Protein AF-A0A961W9A3-F1 (afdb_monomer_lite)

Radius of gyration: 26.24 Å; chains: 1; bounding box: 56×27×78 Å

Secondary structure (DSSP, 8-state):
--SHHHHHHHHHHHHHHT------TT---EEEES-EEEETTEEEE--EEEEEEEEEETTEEEEEEEEE--EEEES-HHHHHHHHHHHHHHHHHHHHHHHHHHHHT--SS-PPPS----S-TT--

pLDDT: mean 93.7, std 5.17, range [59.44, 97.69]

Structure (mmCIF, N/CA/C/O backbone):
data_AF-A0A961W9A3-F1
#
_entry.id   AF-A0A961W9A3-F1
#
loop_
_atom_site.group_PDB
_atom_site.id
_atom_site.type_symbol
_atom_site.label_atom_id
_atom_site.label_alt_id
_atom_site.label_comp_id
_atom_site.label_asym_id
_atom_site.label_entity_id
_atom_site.label_seq_id
_atom_site.pdbx_PDB_ins_code
_atom_site.Cartn_x
_atom_site.Cartn_y
_atom_site.Cartn_z
_atom_site.occupancy
_atom_site.B_iso_or_equiv
_atom_site.auth_seq_id
_atom_site.auth_comp_id
_atom_site.auth_asym_id
_atom_site.auth_atom_id
_atom_site.pdbx_PDB_model_num
ATOM 1 N N . ALA A 1 1 ? 3.241 2.992 12.707 1.00 59.44 1 ALA A N 1
ATOM 2 C CA . ALA A 1 1 ? 3.635 3.246 14.104 1.00 59.44 1 ALA A CA 1
ATOM 3 C C . ALA A 1 1 ? 2.462 2.842 14.969 1.00 59.44 1 ALA A C 1
ATOM 5 O O . ALA A 1 1 ? 1.381 3.407 14.811 1.00 59.44 1 ALA A O 1
ATOM 6 N N . LEU A 1 2 ? 2.680 1.839 15.813 1.00 76.88 2 LEU A N 1
ATOM 7 C CA . LEU A 1 2 ? 1.689 1.300 16.736 1.00 76.88 2 LEU A CA 1
ATOM 8 C C . LEU A 1 2 ? 1.269 2.380 17.748 1.00 76.88 2 LEU A C 1
ATOM 10 O O . LEU A 1 2 ? 2.116 2.982 18.405 1.00 76.88 2 LEU A O 1
ATOM 14 N N . GLY A 1 3 ? -0.038 2.633 17.857 1.00 85.94 3 GLY A N 1
ATOM 15 C CA . GLY A 1 3 ? -0.617 3.550 18.846 1.00 85.94 3 GLY A CA 1
ATOM 16 C C . GLY A 1 3 ? -0.588 5.052 18.505 1.00 85.94 3 GLY A C 1
ATOM 17 O O . GLY A 1 3 ? -0.431 5.480 17.359 1.00 85.94 3 GLY A O 1
ATOM 18 N N . GLY A 1 4 ? -0.822 5.877 19.532 1.00 93.62 4 GLY A N 1
ATOM 19 C CA . GLY A 1 4 ? -0.929 7.338 19.432 1.00 93.62 4 GLY A CA 1
ATOM 20 C C . GLY A 1 4 ? -2.261 7.851 18.860 1.00 93.62 4 GLY A C 1
ATOM 21 O O . GLY A 1 4 ? -3.106 7.088 18.390 1.00 93.62 4 GLY A O 1
ATOM 22 N N . LYS A 1 5 ? -2.450 9.183 18.867 1.00 95.81 5 LYS A N 1
ATOM 23 C CA . LYS A 1 5 ? -3.715 9.840 18.463 1.00 95.81 5 LYS A CA 1
ATOM 24 C C . LYS A 1 5 ? -4.164 9.456 17.049 1.00 95.81 5 LYS A C 1
ATOM 26 O O . LYS A 1 5 ? -5.347 9.238 16.818 1.00 95.81 5 LYS A O 1
ATOM 31 N N . ARG A 1 6 ? -3.222 9.352 16.103 1.00 95.19 6 ARG A N 1
ATOM 32 C CA . ARG A 1 6 ? -3.524 8.958 14.717 1.00 95.19 6 ARG A CA 1
ATOM 33 C C . ARG A 1 6 ? -4.071 7.533 14.629 1.00 95.19 6 ARG A C 1
ATOM 35 O O . ARG A 1 6 ? -5.044 7.328 13.911 1.00 95.19 6 ARG A O 1
ATOM 42 N N . MET A 1 7 ? -3.479 6.579 15.351 1.00 96.75 7 MET A N 1
ATOM 43 C CA . MET A 1 7 ? -3.977 5.202 15.365 1.00 96.75 7 MET A CA 1
ATOM 44 C C . MET A 1 7 ? -5.332 5.112 16.065 1.00 96.75 7 MET A C 1
ATOM 46 O O . MET A 1 7 ? -6.238 4.493 15.525 1.00 96.75 7 MET A O 1
ATOM 50 N N . ALA A 1 8 ? -5.504 5.790 17.204 1.00 96.00 8 ALA A N 1
ATOM 51 C CA . ALA A 1 8 ? -6.775 5.806 17.930 1.00 96.00 8 ALA A CA 1
ATOM 52 C C . ALA A 1 8 ? -7.934 6.319 17.056 1.00 96.00 8 ALA A C 1
ATOM 54 O O . ALA A 1 8 ? -8.975 5.672 16.966 1.00 96.00 8 ALA A O 1
ATOM 55 N N . ILE A 1 9 ? -7.724 7.435 16.343 1.00 96.19 9 ILE A N 1
ATOM 56 C CA . ILE A 1 9 ? -8.703 7.955 15.377 1.00 96.19 9 ILE A CA 1
ATOM 57 C C . ILE A 1 9 ? -8.969 6.921 14.282 1.00 96.19 9 ILE A C 1
ATOM 59 O O . ILE A 1 9 ? -10.118 6.657 13.951 1.00 96.19 9 ILE A O 1
ATOM 63 N N . ARG A 1 10 ? -7.920 6.304 13.729 1.00 96.06 10 ARG A N 1
ATOM 64 C CA . ARG A 1 10 ? -8.069 5.330 12.646 1.00 96.06 10 ARG A CA 1
ATOM 65 C C . ARG A 1 10 ? -8.859 4.091 13.067 1.00 96.06 10 ARG A C 1
ATOM 67 O O . ARG A 1 10 ? -9.712 3.655 12.303 1.00 96.06 10 ARG A O 1
ATOM 74 N N . VAL A 1 11 ? -8.598 3.547 14.256 1.00 96.75 11 VAL A N 1
ATOM 75 C CA . VAL A 1 11 ? -9.362 2.424 14.820 1.00 96.75 11 VAL A CA 1
ATOM 76 C C . VAL A 1 11 ? -10.830 2.815 14.982 1.00 96.75 11 VAL A C 1
ATOM 78 O O . VAL A 1 11 ? -11.696 2.095 14.497 1.00 96.75 11 VAL A O 1
ATOM 81 N N . ALA A 1 12 ? -11.109 3.976 15.583 1.00 96.75 12 ALA A N 1
ATOM 82 C CA . ALA A 1 12 ? -12.475 4.439 15.818 1.00 96.75 12 ALA A CA 1
ATOM 83 C C . ALA A 1 12 ? -13.263 4.674 14.516 1.00 96.75 12 ALA A C 1
ATOM 85 O O . ALA A 1 12 ? -14.411 4.246 14.409 1.00 96.75 12 ALA A O 1
ATOM 86 N N . GLU A 1 13 ? -12.657 5.320 13.517 1.00 97.62 13 GLU A N 1
ATOM 87 C CA . GLU A 1 13 ? -13.316 5.599 12.234 1.00 97.62 13 GLU A CA 1
ATOM 88 C C . GLU A 1 13 ? -13.577 4.317 11.432 1.00 97.62 13 GLU A C 1
ATOM 90 O O . GLU A 1 13 ? -14.672 4.132 10.903 1.00 97.62 13 GLU A O 1
ATOM 95 N N . LEU A 1 14 ? -12.608 3.396 11.382 1.00 97.31 14 LEU A N 1
ATOM 96 C CA . LEU A 1 14 ? -12.784 2.112 10.700 1.00 97.31 14 LEU A CA 1
ATOM 97 C C . LEU A 1 14 ? -13.840 1.240 11.386 1.00 97.31 14 LEU A C 1
ATOM 99 O O . LEU A 1 14 ? -14.678 0.659 10.701 1.00 97.31 14 LEU A O 1
ATOM 103 N N . ALA A 1 15 ? -13.861 1.211 12.722 1.00 94.62 15 ALA A N 1
ATOM 104 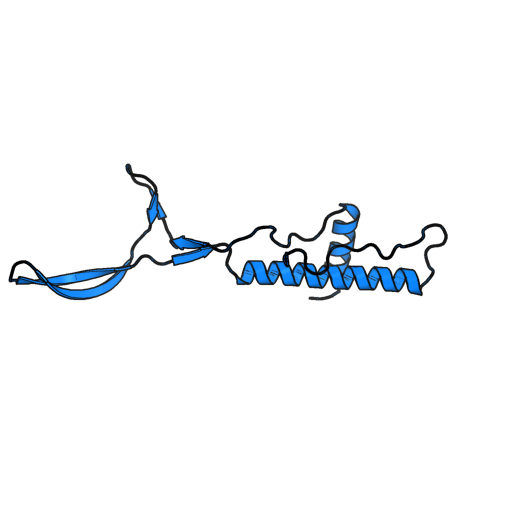C CA . ALA A 1 15 ? -14.888 0.506 13.481 1.00 94.62 15 ALA A CA 1
ATOM 105 C C . ALA A 1 15 ? -16.286 1.095 13.236 1.00 94.62 15 ALA A C 1
ATOM 107 O O . ALA A 1 15 ? -17.222 0.348 12.964 1.00 94.62 15 ALA A O 1
ATOM 108 N N . ARG A 1 16 ? -16.425 2.431 13.249 1.00 96.44 16 ARG A N 1
ATOM 109 C CA . ARG A 1 16 ? -17.697 3.111 12.947 1.00 96.44 16 ARG A CA 1
ATOM 110 C C . ARG A 1 16 ? -18.199 2.788 11.538 1.00 96.44 16 ARG A C 1
ATOM 112 O O . ARG A 1 16 ? -19.402 2.656 11.340 1.00 96.44 16 ARG A O 1
ATOM 119 N N . ALA A 1 17 ? -17.289 2.672 10.575 1.00 97.25 17 ALA A N 1
ATOM 120 C CA . ALA A 1 17 ? -17.621 2.341 9.195 1.00 97.25 17 ALA A CA 1
ATOM 121 C C . ALA A 1 17 ? -17.825 0.833 8.946 1.00 97.25 17 ALA A C 1
ATOM 123 O O . ALA A 1 17 ? -18.276 0.465 7.865 1.00 97.25 17 ALA A O 1
ATOM 124 N N . GLY A 1 18 ? -17.474 -0.042 9.897 1.00 94.75 18 GLY A N 1
ATOM 125 C CA . GLY A 1 18 ? -17.456 -1.492 9.678 1.00 94.75 18 GLY A CA 1
ATOM 126 C C . GLY A 1 18 ? -16.417 -1.929 8.636 1.00 94.75 18 GLY A C 1
ATOM 127 O O . GLY A 1 18 ? -16.636 -2.895 7.910 1.00 94.75 18 GLY A O 1
ATOM 128 N N . LEU A 1 19 ? -15.306 -1.193 8.526 1.00 96.12 19 LEU A N 1
ATOM 129 C CA . LEU A 1 19 ? -14.267 -1.404 7.519 1.00 96.12 19 LEU A CA 1
ATOM 130 C C . LE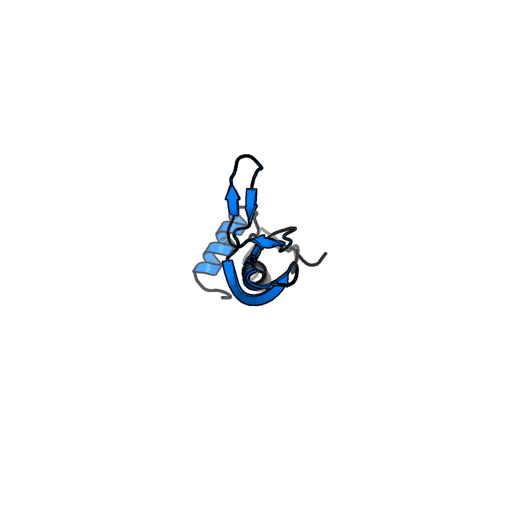U A 1 19 ? -12.939 -1.829 8.149 1.00 96.12 19 LEU A C 1
ATOM 132 O O . LEU A 1 19 ? -12.665 -1.586 9.322 1.00 96.12 19 LEU A O 1
ATOM 136 N N . THR A 1 20 ? -12.069 -2.408 7.327 1.00 96.38 20 THR A N 1
ATOM 137 C CA . THR A 1 20 ? -10.663 -2.662 7.661 1.00 96.38 20 THR A CA 1
ATOM 138 C C . THR A 1 20 ? -9.757 -1.751 6.832 1.00 96.38 20 THR A C 1
ATOM 140 O O . THR A 1 20 ? -10.184 -1.257 5.784 1.00 96.38 20 THR A O 1
ATOM 143 N N . PRO A 1 21 ? -8.493 -1.522 7.234 1.00 96.62 21 PRO A N 1
ATOM 144 C CA . PRO A 1 21 ? -7.534 -0.851 6.369 1.00 96.62 21 PRO A CA 1
ATOM 145 C C . PRO A 1 21 ? -7.429 -1.569 5.021 1.00 96.62 21 PRO A C 1
ATOM 147 O O . PRO A 1 21 ? -7.448 -2.801 4.974 1.00 96.62 21 PRO A O 1
ATOM 150 N N . ASP A 1 22 ? -7.288 -0.801 3.941 1.00 95.50 22 ASP A N 1
ATOM 151 C CA . ASP A 1 22 ? -6.945 -1.359 2.636 1.00 95.50 22 ASP A CA 1
ATOM 152 C C . ASP A 1 22 ? -5.543 -1.978 2.705 1.00 95.50 22 ASP A C 1
ATOM 154 O O . ASP A 1 22 ? -4.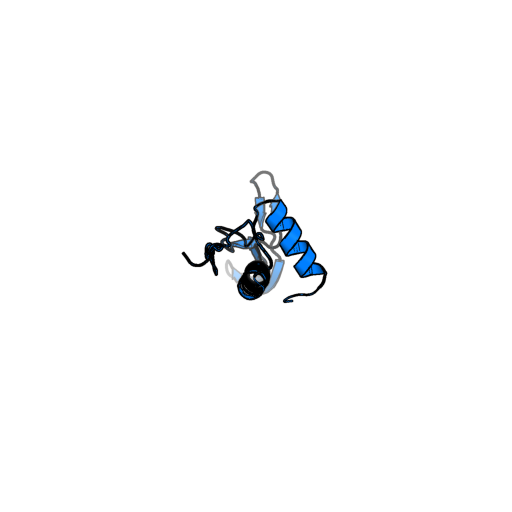535 -1.276 2.820 1.00 95.50 22 ASP A O 1
ATOM 158 N N . TRP A 1 23 ? -5.507 -3.306 2.679 1.00 94.94 23 TRP A N 1
ATOM 159 C CA . TRP A 1 23 ? -4.295 -4.116 2.643 1.00 94.94 23 TRP A CA 1
ATOM 160 C C . TRP A 1 23 ? -3.912 -4.517 1.211 1.00 94.94 23 TRP A C 1
ATOM 162 O O . TRP A 1 23 ? -2.964 -5.272 1.037 1.00 94.94 23 TRP A O 1
ATOM 172 N N . MET A 1 24 ? -4.601 -3.975 0.199 1.00 95.50 24 MET A N 1
ATOM 173 C CA . MET A 1 24 ? -4.416 -4.240 -1.229 1.00 95.50 24 MET A CA 1
ATOM 174 C C . MET A 1 24 ? -4.772 -5.687 -1.630 1.00 95.50 24 MET A C 1
ATOM 176 O O . MET A 1 24 ? -3.892 -6.446 -2.044 1.00 95.50 24 MET A O 1
ATOM 180 N N . PRO A 1 25 ? -6.057 -6.089 -1.539 1.00 93.81 25 PRO A N 1
ATOM 181 C CA . PRO A 1 25 ? -6.494 -7.422 -1.947 1.00 93.81 25 PRO A CA 1
ATOM 182 C C . PRO A 1 25 ? -6.157 -7.728 -3.407 1.00 93.81 25 PRO A C 1
ATOM 184 O O . PRO A 1 25 ? -6.286 -6.871 -4.279 1.00 93.81 25 PRO A O 1
ATOM 187 N N . ASP A 1 26 ? -5.722 -8.968 -3.656 1.00 90.50 26 ASP A N 1
ATOM 188 C CA . ASP A 1 26 ? -5.427 -9.511 -4.993 1.00 90.50 26 ASP A CA 1
ATOM 189 C C . ASP A 1 26 ? -4.385 -8.719 -5.802 1.00 90.50 26 ASP A C 1
ATOM 191 O O .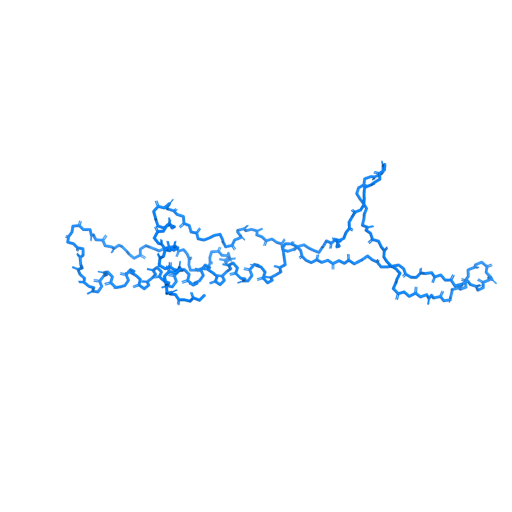 ASP A 1 26 ? -4.276 -8.857 -7.024 1.00 90.50 26 ASP A O 1
ATOM 195 N N . VAL A 1 27 ? -3.582 -7.891 -5.128 1.00 92.69 27 VAL A N 1
ATOM 196 C CA . VAL A 1 27 ? -2.556 -7.094 -5.788 1.00 92.69 27 VAL A CA 1
ATOM 197 C C . VAL A 1 27 ? -1.419 -7.979 -6.298 1.00 92.69 27 VAL A C 1
ATOM 199 O O . VAL A 1 27 ? -0.798 -8.737 -5.557 1.00 92.69 27 VAL A O 1
ATOM 202 N N . VAL A 1 28 ? -1.104 -7.839 -7.585 1.00 91.06 28 VAL A N 1
ATOM 203 C CA . VAL A 1 28 ? 0.042 -8.498 -8.218 1.00 91.06 28 VAL A CA 1
ATOM 204 C C . VAL A 1 28 ? 0.935 -7.419 -8.830 1.00 91.06 28 VAL A C 1
ATOM 206 O O . VAL A 1 28 ? 0.491 -6.741 -9.763 1.00 91.06 28 VAL A O 1
ATOM 209 N N . PRO A 1 29 ? 2.173 -7.227 -8.335 1.00 94.12 29 PRO A N 1
ATOM 210 C CA . PRO A 1 29 ? 3.141 -6.338 -8.967 1.00 94.12 29 PRO A CA 1
ATOM 211 C C . PRO A 1 29 ? 3.384 -6.737 -10.420 1.00 94.12 29 PRO A C 1
ATOM 213 O O . PRO A 1 29 ? 3.612 -7.908 -10.723 1.00 94.12 29 PRO A O 1
ATOM 216 N N . ARG A 1 30 ? 3.379 -5.759 -11.326 1.00 95.12 30 ARG A N 1
ATOM 217 C CA . ARG A 1 30 ? 3.720 -5.968 -12.738 1.00 95.12 30 ARG A CA 1
ATOM 218 C C . ARG A 1 30 ? 4.917 -5.123 -13.130 1.00 95.12 30 ARG A C 1
ATOM 220 O O . ARG A 1 30 ? 4.983 -3.949 -12.771 1.00 95.12 30 ARG A O 1
ATOM 227 N N . CYS A 1 31 ? 5.828 -5.723 -13.887 1.00 95.69 31 CYS A N 1
ATOM 228 C CA . CYS A 1 31 ? 6.904 -5.009 -14.555 1.00 95.69 31 CYS A CA 1
ATOM 229 C C . CYS A 1 31 ? 6.304 -4.283 -15.763 1.00 95.69 31 CYS A C 1
ATOM 231 O O . CYS A 1 31 ? 5.743 -4.916 -16.658 1.00 95.69 31 CYS A O 1
ATOM 233 N N . VAL A 1 32 ? 6.353 -2.956 -15.749 1.00 96.62 32 VAL A N 1
ATOM 234 C CA . VAL A 1 32 ? 5.759 -2.088 -16.768 1.00 96.62 32 VAL A CA 1
ATOM 235 C C . VAL A 1 32 ? 6.780 -1.054 -17.236 1.00 96.62 32 VAL A C 1
ATOM 237 O O . VAL A 1 32 ? 7.673 -0.706 -16.463 1.00 96.62 32 VAL A O 1
ATOM 240 N N . PRO A 1 33 ? 6.667 -0.527 -18.466 1.00 97.44 33 PRO A N 1
ATOM 241 C CA . PRO A 1 33 ? 7.494 0.593 -18.899 1.00 97.44 33 PRO A CA 1
ATOM 242 C C . PRO A 1 33 ? 7.372 1.779 -17.940 1.00 97.44 33 PRO A C 1
ATOM 244 O O . PRO A 1 33 ? 6.284 2.060 -17.429 1.00 97.44 33 PRO A O 1
ATOM 247 N N . VAL A 1 34 ? 8.479 2.485 -17.711 1.00 96.62 34 VAL A N 1
ATOM 248 C CA . VAL A 1 34 ? 8.463 3.739 -16.942 1.00 96.62 34 VAL A CA 1
ATOM 249 C C . VAL A 1 34 ? 7.598 4.776 -17.651 1.00 96.62 34 VAL A C 1
ATOM 251 O O . VAL A 1 34 ? 6.822 5.467 -16.992 1.00 96.62 34 VAL A O 1
ATOM 254 N N . ASP A 1 35 ? 7.704 4.831 -18.979 1.00 96.50 35 ASP A N 1
ATOM 255 C CA . ASP A 1 35 ? 6.955 5.757 -19.812 1.00 96.50 35 ASP A CA 1
ATOM 256 C C . ASP A 1 35 ? 6.453 5.095 -21.104 1.00 96.50 35 ASP A C 1
ATOM 258 O O . ASP A 1 35 ? 7.044 4.146 -21.638 1.00 96.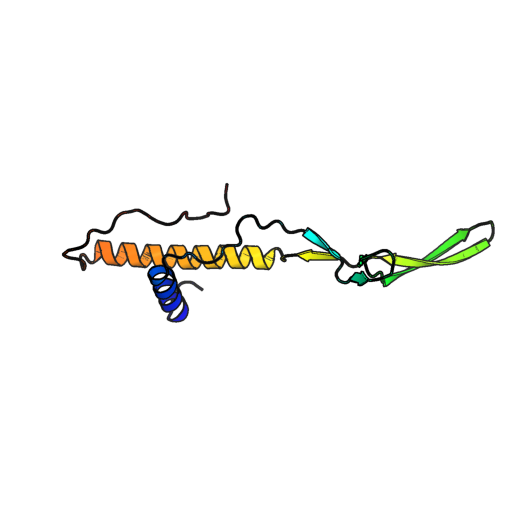50 35 ASP A O 1
ATOM 262 N N . THR A 1 36 ? 5.332 5.604 -21.608 1.00 96.56 36 THR A N 1
ATOM 263 C CA . THR A 1 36 ? 4.675 5.123 -22.820 1.00 96.56 36 THR A CA 1
ATOM 264 C C . THR A 1 36 ? 4.191 6.285 -23.672 1.00 96.56 36 THR A C 1
ATOM 266 O O . THR A 1 36 ? 3.578 7.219 -23.167 1.00 96.56 36 THR A O 1
ATOM 269 N N . ARG A 1 37 ? 4.367 6.177 -24.988 1.00 95.75 37 ARG A N 1
ATOM 270 C CA . ARG A 1 37 ? 3.829 7.116 -25.978 1.00 95.75 37 ARG A CA 1
ATOM 271 C C . ARG A 1 37 ? 2.740 6.458 -26.816 1.00 95.75 37 ARG A C 1
ATOM 273 O O . ARG A 1 37 ? 2.819 5.267 -27.116 1.00 95.75 37 ARG A O 1
ATOM 280 N N . GLN A 1 38 ? 1.756 7.239 -27.243 1.00 97.25 38 GLN A N 1
ATOM 281 C CA . GLN A 1 38 ? 0.687 6.771 -28.122 1.00 97.25 38 GLN A CA 1
ATOM 282 C C . GLN A 1 38 ? 0.932 7.234 -29.560 1.00 97.25 38 GLN A C 1
ATOM 284 O O . GLN A 1 38 ? 1.276 8.389 -29.799 1.00 97.25 38 GLN A O 1
ATOM 289 N N . ASN A 1 39 ? 0.756 6.332 -30.524 1.00 93.44 39 ASN A N 1
ATOM 290 C CA . ASN A 1 39 ? 0.754 6.652 -31.951 1.00 93.44 39 ASN A CA 1
ATOM 291 C C . ASN A 1 39 ? -0.440 5.983 -32.656 1.00 93.44 39 ASN A C 1
ATOM 293 O O . ASN A 1 39 ? -1.258 5.319 -32.020 1.00 93.44 39 ASN A O 1
ATOM 297 N N . GLN A 1 40 ? -0.529 6.130 -33.980 1.00 94.81 40 GLN A N 1
ATOM 298 C CA . GLN A 1 40 ? -1.587 5.523 -34.806 1.00 94.81 40 GLN A CA 1
ATOM 299 C C . GLN A 1 40 ? -1.676 3.983 -34.709 1.00 94.81 40 GLN A C 1
ATOM 301 O O . GLN A 1 40 ? -2.676 3.401 -35.109 1.00 94.81 40 GLN A O 1
ATOM 306 N N . HIS A 1 41 ? -0.645 3.317 -34.176 1.00 92.56 41 HIS A N 1
ATOM 307 C CA . HIS A 1 41 ? -0.583 1.867 -33.966 1.00 92.56 41 HIS A CA 1
ATOM 308 C C . HIS A 1 41 ? -0.750 1.466 -32.487 1.00 92.56 41 HIS A C 1
ATOM 310 O O . HIS A 1 41 ? -0.522 0.306 -32.144 1.00 92.56 41 HIS A O 1
ATOM 316 N N . GLY A 1 42 ? -1.123 2.404 -31.609 1.00 96.19 42 GLY A N 1
ATOM 317 C CA . GLY A 1 42 ? -1.404 2.163 -30.194 1.00 96.19 42 GLY A CA 1
ATOM 318 C C . GLY A 1 42 ? -0.319 2.654 -29.232 1.00 96.19 42 GLY A C 1
ATOM 319 O O . GLY A 1 42 ? 0.508 3.508 -29.559 1.00 96.19 42 GLY A O 1
ATOM 320 N N . ILE A 1 43 ? -0.366 2.131 -28.004 1.00 96.50 43 ILE A N 1
ATOM 321 C CA . ILE A 1 43 ? 0.561 2.486 -26.923 1.00 96.50 43 ILE A CA 1
ATOM 322 C C . ILE A 1 43 ? 1.875 1.722 -27.112 1.00 96.50 43 ILE A C 1
ATOM 324 O O . ILE A 1 43 ? 1.890 0.502 -27.274 1.00 96.50 43 ILE A O 1
ATOM 328 N N . ARG A 1 44 ? 2.995 2.444 -27.084 1.00 94.81 44 ARG A N 1
ATOM 329 C CA . ARG A 1 44 ? 4.355 1.913 -27.221 1.00 94.81 44 ARG A CA 1
ATOM 330 C C . ARG A 1 44 ? 5.208 2.391 -26.056 1.00 94.81 44 ARG A C 1
ATOM 332 O O . ARG A 1 44 ? 5.122 3.550 -25.660 1.00 94.81 44 ARG A O 1
ATOM 339 N N . ALA A 1 45 ? 6.064 1.516 -25.547 1.00 96.56 45 ALA A N 1
ATOM 340 C CA . ALA A 1 45 ? 7.034 1.882 -24.527 1.00 96.56 45 ALA A CA 1
ATOM 341 C C . ALA A 1 45 ? 8.071 2.879 -25.071 1.00 96.56 45 ALA A C 1
ATOM 343 O O . ALA A 1 45 ? 8.463 2.801 -26.241 1.00 96.56 45 ALA A O 1
ATOM 344 N N . VAL A 1 46 ? 8.498 3.816 -24.227 1.00 96.69 46 VAL A N 1
ATOM 345 C CA . VAL A 1 46 ? 9.609 4.726 -24.532 1.00 96.69 46 VAL A CA 1
ATOM 346 C C . VAL A 1 46 ? 10.937 3.979 -24.371 1.00 96.69 46 VAL A C 1
ATOM 348 O O . VAL A 1 46 ? 11.072 3.103 -23.514 1.00 96.69 46 VAL A O 1
ATOM 351 N N . THR A 1 47 ? 11.905 4.303 -25.229 1.00 96.44 47 THR A N 1
ATOM 352 C CA . THR A 1 47 ? 13.252 3.720 -25.233 1.00 96.44 47 THR A CA 1
ATOM 353 C C . THR A 1 47 ? 14.304 4.812 -25.120 1.00 96.44 47 THR A C 1
ATOM 355 O O . THR A 1 47 ? 14.149 5.864 -25.740 1.00 96.44 47 THR A O 1
ATOM 358 N N . GLU A 1 48 ? 15.386 4.533 -24.404 1.00 96.56 48 GLU A N 1
ATOM 359 C CA . GLU A 1 48 ? 16.544 5.414 -24.242 1.00 96.56 48 GLU A CA 1
ATOM 360 C C . GLU A 1 48 ? 17.832 4.732 -24.713 1.00 96.56 48 GLU A C 1
ATOM 362 O O . GLU A 1 48 ? 17.914 3.503 -24.772 1.00 96.56 48 GLU A O 1
ATOM 367 N N . ILE A 1 49 ? 18.835 5.534 -25.063 1.00 97.44 49 ILE A N 1
ATOM 368 C CA . ILE A 1 49 ? 20.148 5.041 -25.480 1.00 97.44 49 ILE A CA 1
ATOM 369 C C . ILE A 1 49 ? 20.951 4.707 -24.223 1.00 97.44 49 ILE A C 1
ATOM 371 O O . ILE A 1 49 ? 21.244 5.592 -23.425 1.00 97.44 49 ILE A O 1
ATOM 375 N N . VAL A 1 50 ? 21.337 3.442 -24.071 1.00 97.00 50 VAL A N 1
ATOM 376 C CA . VAL A 1 50 ? 22.167 2.968 -22.947 1.00 97.00 50 VAL A CA 1
ATOM 377 C C . VAL A 1 50 ? 23.631 2.760 -23.331 1.00 97.00 50 VAL A C 1
ATOM 379 O O . VAL A 1 50 ? 24.471 2.504 -22.474 1.00 97.00 50 VAL A O 1
ATOM 382 N N . GLY A 1 51 ? 23.956 2.875 -24.618 1.00 96.62 51 GLY A N 1
ATOM 383 C CA . GLY A 1 51 ? 25.319 2.745 -25.109 1.00 96.62 51 GLY A CA 1
ATOM 384 C C . GLY A 1 51 ? 25.410 2.862 -26.622 1.00 96.62 51 GLY A C 1
ATOM 385 O O . GLY A 1 51 ? 24.407 3.007 -27.321 1.00 96.62 51 GLY A O 1
ATOM 386 N N . THR A 1 52 ? 26.633 2.773 -27.132 1.00 96.94 52 THR A N 1
ATOM 387 C CA . THR A 1 52 ? 26.893 2.674 -28.570 1.00 96.94 52 THR A CA 1
ATOM 388 C C . THR A 1 52 ? 27.815 1.497 -28.826 1.00 96.94 52 THR A C 1
ATOM 390 O O . THR A 1 52 ? 28.773 1.286 -28.089 1.00 96.94 52 THR A O 1
ATOM 393 N N . GLU A 1 53 ? 27.506 0.722 -29.856 1.00 95.81 53 GLU A N 1
ATOM 394 C CA . GLU A 1 53 ? 28.222 -0.500 -30.210 1.00 95.81 53 GLU A CA 1
ATOM 395 C C . GLU A 1 53 ? 28.691 -0.430 -31.658 1.00 95.81 53 GLU A C 1
ATOM 397 O O . GLU A 1 53 ? 28.023 0.148 -32.524 1.00 95.81 53 GLU A O 1
ATOM 402 N N . ARG A 1 54 ? 29.850 -1.029 -31.941 1.00 96.44 54 ARG A N 1
ATOM 403 C CA . ARG A 1 54 ? 30.377 -1.096 -33.305 1.00 96.44 54 ARG A CA 1
ATOM 404 C C . ARG A 1 54 ? 30.046 -2.461 -33.888 1.00 96.44 54 ARG A C 1
ATOM 406 O O . ARG A 1 54 ? 30.636 -3.466 -33.515 1.00 96.44 54 ARG A O 1
ATOM 413 N N . VAL A 1 55 ? 29.128 -2.490 -34.847 1.00 94.88 55 VAL A N 1
ATOM 414 C CA . VAL A 1 55 ? 28.657 -3.725 -35.482 1.00 94.88 55 VAL A CA 1
ATOM 415 C C . VAL A 1 55 ? 29.089 -3.782 -36.943 1.00 94.88 55 VAL A C 1
ATOM 417 O O . VAL A 1 55 ? 29.049 -2.784 -37.671 1.00 94.88 55 VAL A O 1
ATOM 420 N N . LEU A 1 56 ? 29.511 -4.961 -37.398 1.00 95.12 56 LEU A N 1
ATOM 421 C CA . LEU A 1 56 ? 29.767 -5.209 -38.812 1.00 95.12 56 LEU A CA 1
ATOM 422 C C . LEU A 1 56 ? 28.432 -5.520 -39.495 1.00 95.12 56 LEU A C 1
ATOM 424 O O . LEU A 1 56 ? 27.816 -6.549 -39.234 1.00 95.12 56 LEU A O 1
ATOM 428 N N . SER A 1 57 ? 27.974 -4.639 -40.383 1.00 91.62 57 SER A N 1
ATOM 429 C CA . SER A 1 57 ? 26.722 -4.829 -41.119 1.00 91.62 57 SER A CA 1
ATOM 430 C C . SER A 1 57 ? 26.951 -4.612 -42.607 1.00 91.62 57 SER A C 1
ATOM 432 O O . SER A 1 57 ? 27.467 -3.573 -43.026 1.00 91.62 57 SER A O 1
ATOM 434 N N . ARG A 1 58 ? 26.580 -5.610 -43.421 1.00 91.06 58 ARG A N 1
ATOM 435 C CA . ARG A 1 58 ? 26.775 -5.606 -44.885 1.00 91.06 58 ARG A CA 1
ATOM 436 C C . ARG A 1 58 ? 28.221 -5.256 -45.292 1.00 91.06 58 ARG A C 1
ATOM 438 O O . ARG A 1 58 ? 28.440 -4.411 -46.156 1.00 91.06 58 ARG A O 1
ATOM 445 N N . GLY A 1 59 ? 29.205 -5.858 -44.617 1.00 94.06 59 GLY A N 1
ATOM 446 C CA . GLY A 1 59 ? 30.637 -5.685 -44.906 1.00 94.06 59 GLY A CA 1
ATOM 447 C C . GLY A 1 59 ? 31.243 -4.340 -44.487 1.00 94.06 59 GLY A C 1
ATOM 448 O O . GLY A 1 59 ? 32.414 -4.096 -44.762 1.00 94.06 59 GLY A O 1
ATOM 449 N N . LYS A 1 60 ? 30.482 -3.461 -43.820 1.00 95.62 60 LYS A N 1
ATOM 450 C CA . LYS A 1 60 ? 30.970 -2.169 -43.317 1.00 95.62 60 LYS A CA 1
ATOM 451 C C . LYS A 1 60 ? 30.759 -2.065 -41.813 1.00 95.62 60 LYS A C 1
ATOM 453 O O . LYS A 1 60 ? 29.698 -2.418 -41.301 1.00 95.62 60 LYS A O 1
ATOM 458 N N . TRP A 1 61 ? 31.761 -1.546 -41.114 1.00 96.31 61 TRP A N 1
ATOM 459 C CA . TRP A 1 61 ? 31.638 -1.227 -39.697 1.00 96.31 61 TRP A CA 1
ATOM 460 C C . TRP A 1 61 ? 30.746 -0.005 -39.508 1.00 96.31 61 TRP A C 1
ATOM 462 O O . TRP A 1 61 ? 30.969 1.027 -40.142 1.00 96.31 61 TRP A O 1
ATOM 472 N N . ARG A 1 62 ? 29.751 -0.121 -38.631 1.00 96.06 62 ARG A N 1
ATOM 473 C CA . ARG A 1 62 ? 28.840 0.965 -38.267 1.00 96.06 62 ARG A CA 1
ATOM 474 C C . ARG A 1 62 ? 28.763 1.080 -36.755 1.00 96.06 62 ARG A C 1
ATOM 476 O O . ARG A 1 62 ? 28.735 0.063 -36.069 1.00 96.06 62 ARG A O 1
ATOM 483 N N . THR A 1 63 ? 28.706 2.309 -36.265 1.00 95.88 63 THR A N 1
ATOM 484 C CA . THR A 1 63 ? 28.345 2.588 -34.875 1.00 95.88 63 THR A CA 1
ATOM 485 C C . THR A 1 63 ? 26.827 2.668 -34.793 1.00 95.88 63 THR A C 1
ATOM 487 O O . THR A 1 63 ? 26.212 3.376 -35.591 1.00 95.88 63 THR A O 1
ATOM 490 N N . VAL A 1 64 ? 26.229 1.913 -33.879 1.00 95.69 64 VAL A N 1
ATOM 491 C CA . VAL A 1 64 ? 24.783 1.890 -33.638 1.00 95.69 64 VAL A CA 1
ATOM 492 C C . VAL A 1 64 ? 24.493 2.199 -32.179 1.00 95.69 64 VAL A C 1
ATOM 494 O O . VAL A 1 64 ? 25.255 1.818 -31.293 1.00 95.69 64 VAL A O 1
ATOM 497 N N . GLU A 1 65 ? 23.387 2.889 -31.935 1.00 97.69 65 GLU A N 1
ATOM 498 C CA . GLU A 1 65 ? 22.871 3.119 -30.589 1.00 97.69 65 GLU A CA 1
ATOM 499 C C . GLU A 1 65 ? 22.212 1.844 -30.060 1.00 97.69 65 GLU A C 1
ATOM 501 O O . GLU A 1 65 ? 21.392 1.218 -30.739 1.00 97.69 65 GLU A O 1
ATOM 506 N N . VAL A 1 66 ? 22.566 1.462 -28.837 1.00 96.56 66 VAL A N 1
ATOM 507 C CA . VAL A 1 66 ? 21.909 0.382 -28.104 1.00 96.56 66 VAL A CA 1
ATOM 508 C C . VAL A 1 66 ? 20.766 0.999 -27.315 1.00 96.56 66 VAL A C 1
ATOM 510 O O . VAL A 1 66 ? 20.989 1.825 -26.430 1.00 96.56 66 VAL A O 1
ATOM 513 N N . LEU A 1 67 ? 19.541 0.603 -27.651 1.00 96.69 67 LEU A N 1
ATOM 514 C CA . LEU A 1 67 ? 18.328 1.111 -27.023 1.00 96.69 67 LEU A CA 1
ATOM 515 C C . LEU A 1 67 ? 17.832 0.142 -25.948 1.00 96.69 67 LEU A C 1
ATOM 517 O O . LEU A 1 67 ? 17.736 -1.061 -26.196 1.00 96.69 67 LEU A O 1
ATOM 521 N N . ALA A 1 68 ? 17.446 0.670 -24.790 1.00 96.69 68 ALA A N 1
ATOM 522 C CA . ALA A 1 68 ? 16.741 -0.072 -23.751 1.00 96.69 68 ALA A CA 1
ATOM 523 C C . ALA A 1 68 ? 15.408 0.599 -23.417 1.00 96.69 68 ALA A C 1
ATOM 525 O O . ALA A 1 68 ? 15.235 1.802 -23.599 1.00 96.69 68 ALA A O 1
ATOM 526 N N . CYS A 1 69 ? 14.453 -0.188 -22.925 1.00 97.31 69 CYS A N 1
ATOM 527 C CA . CYS A 1 69 ? 13.224 0.334 -22.344 1.00 97.31 69 CYS A CA 1
ATOM 528 C C . CYS A 1 69 ? 13.364 0.337 -20.817 1.00 97.31 69 CYS A C 1
ATOM 530 O O . CYS A 1 69 ? 13.442 -0.747 -20.230 1.00 97.31 69 CYS A O 1
ATOM 532 N N . PRO A 1 70 ? 13.379 1.510 -20.163 1.00 97.56 70 PRO A N 1
ATOM 533 C CA . PRO A 1 70 ? 13.329 1.574 -18.711 1.00 97.56 70 PRO A CA 1
ATOM 534 C C . PRO A 1 70 ? 12.012 0.988 -18.206 1.00 97.56 70 PRO A C 1
ATOM 536 O O . PRO A 1 70 ? 10.930 1.347 -18.682 1.00 97.56 70 PRO A O 1
ATOM 539 N N . VAL A 1 71 ? 12.093 0.105 -17.213 1.00 96.94 71 VAL A N 1
ATOM 540 C CA . VAL A 1 71 ? 10.931 -0.550 -16.604 1.00 96.94 71 VAL A CA 1
ATOM 541 C C . VAL A 1 71 ? 10.875 -0.308 -15.100 1.00 96.94 71 VAL A C 1
ATOM 543 O O . VAL A 1 71 ? 11.881 -0.032 -14.451 1.00 96.94 71 VAL A O 1
ATOM 546 N N . THR A 1 72 ? 9.677 -0.411 -14.535 1.00 96.56 72 THR A N 1
ATOM 547 C CA . THR A 1 72 ? 9.411 -0.276 -13.103 1.00 96.56 72 THR A CA 1
ATOM 548 C C . THR A 1 72 ? 8.314 -1.244 -12.660 1.00 96.56 72 THR A C 1
ATOM 550 O O . THR A 1 72 ? 7.515 -1.710 -13.472 1.00 96.56 72 THR A O 1
ATOM 553 N N . TRP A 1 73 ? 8.249 -1.546 -11.363 1.00 96.25 73 TRP A N 1
ATOM 554 C CA . TRP A 1 73 ? 7.195 -2.377 -10.784 1.00 96.25 73 TRP A CA 1
ATOM 555 C C . TRP A 1 73 ? 6.009 -1.528 -10.332 1.00 96.25 73 TRP A C 1
ATOM 557 O O . TRP A 1 73 ? 6.175 -0.580 -9.560 1.00 96.25 73 TRP A O 1
ATOM 567 N N . ARG A 1 74 ? 4.794 -1.882 -10.767 1.00 93.44 74 ARG A N 1
ATOM 568 C CA . ARG A 1 74 ? 3.555 -1.222 -10.327 1.00 93.44 74 ARG A CA 1
ATOM 569 C C . ARG A 1 74 ? 2.489 -2.219 -9.833 1.00 93.44 74 ARG A C 1
ATOM 571 O O . ARG A 1 74 ? 2.212 -3.181 -10.548 1.00 93.44 74 ARG A O 1
ATOM 578 N N . PRO A 1 75 ? 1.851 -1.961 -8.669 1.00 93.25 75 PRO A N 1
ATOM 579 C CA . PRO A 1 75 ? 2.333 -1.043 -7.632 1.00 93.25 75 PRO A CA 1
ATOM 580 C C . PRO A 1 75 ? 3.691 -1.517 -7.092 1.00 93.25 75 PRO A C 1
ATOM 582 O O . PRO A 1 75 ? 3.992 -2.709 -7.122 1.00 93.25 75 PRO A O 1
ATOM 585 N N . HIS A 1 76 ? 4.521 -0.577 -6.634 1.00 93.44 76 HIS A N 1
ATOM 586 C CA . HIS A 1 76 ? 5.850 -0.914 -6.126 1.00 93.44 76 HIS A CA 1
ATOM 587 C C . HIS A 1 76 ? 5.728 -1.868 -4.921 1.00 93.44 76 HIS A C 1
ATOM 589 O O . HIS A 1 76 ? 4.872 -1.613 -4.064 1.00 93.44 76 HIS A O 1
ATOM 595 N N . PRO A 1 77 ? 6.564 -2.919 -4.809 1.00 92.88 77 PRO A N 1
ATOM 596 C CA . PRO A 1 77 ? 6.514 -3.870 -3.695 1.00 92.88 77 PRO A CA 1
ATOM 597 C C . PRO A 1 77 ? 6.514 -3.206 -2.312 1.00 92.88 77 PRO A C 1
ATOM 599 O O . PRO A 1 77 ? 5.761 -3.610 -1.429 1.00 92.88 77 PRO A O 1
ATOM 602 N N . ASP A 1 78 ? 7.259 -2.112 -2.147 1.00 94.62 78 ASP A N 1
ATOM 603 C CA . ASP A 1 78 ? 7.296 -1.361 -0.885 1.00 94.62 78 ASP A CA 1
ATOM 604 C C . ASP A 1 78 ? 5.942 -0.767 -0.489 1.00 94.62 78 ASP A C 1
ATOM 606 O O . ASP A 1 78 ? 5.636 -0.659 0.700 1.00 94.62 78 ASP A O 1
ATOM 610 N N . ARG A 1 79 ? 5.107 -0.397 -1.470 1.00 94.62 79 ARG A N 1
ATOM 611 C CA . ARG A 1 79 ? 3.752 0.102 -1.211 1.00 94.62 79 ARG A CA 1
ATOM 612 C C . ARG A 1 79 ? 2.869 -1.008 -0.647 1.00 94.62 79 ARG A C 1
ATOM 614 O O . ARG A 1 79 ? 2.149 -0.756 0.313 1.00 94.62 79 ARG A O 1
ATOM 621 N N . ILE A 1 80 ? 2.970 -2.217 -1.199 1.00 95.38 80 ILE A N 1
ATOM 622 C CA . ILE A 1 80 ? 2.243 -3.401 -0.718 1.00 95.38 80 ILE A CA 1
ATOM 623 C C . ILE A 1 80 ? 2.712 -3.751 0.695 1.00 95.38 80 ILE A C 1
ATOM 625 O O . ILE A 1 80 ? 1.905 -3.855 1.613 1.00 95.38 80 ILE A O 1
ATOM 629 N N . ALA A 1 81 ? 4.029 -3.822 0.904 1.00 95.31 81 ALA A N 1
ATOM 630 C CA . ALA A 1 81 ? 4.605 -4.085 2.219 1.00 95.31 81 ALA A CA 1
ATOM 631 C C . ALA A 1 81 ? 4.184 -3.034 3.261 1.00 95.31 81 ALA A C 1
ATOM 633 O O . ALA A 1 81 ? 3.923 -3.365 4.416 1.00 95.31 81 ALA A O 1
ATOM 634 N N . SER A 1 82 ? 4.086 -1.763 2.863 1.00 95.62 82 SER A N 1
ATOM 635 C CA . SER A 1 82 ? 3.581 -0.691 3.725 1.00 95.62 82 SER A CA 1
ATOM 636 C C . SER A 1 82 ? 2.101 -0.873 4.076 1.00 95.62 82 SER A C 1
ATOM 638 O O . SER A 1 82 ? 1.734 -0.696 5.236 1.00 95.62 82 SER A O 1
ATOM 640 N N . ALA A 1 83 ? 1.263 -1.271 3.113 1.00 96.38 83 ALA A N 1
ATOM 641 C CA . ALA A 1 83 ? -0.152 -1.559 3.348 1.00 96.38 83 ALA A CA 1
ATOM 642 C C . ALA A 1 83 ? -0.339 -2.737 4.318 1.00 96.38 83 ALA A C 1
ATOM 644 O O . ALA A 1 83 ? -1.118 -2.633 5.264 1.00 96.38 83 ALA A O 1
ATOM 645 N N . HIS A 1 84 ? 0.444 -3.807 4.150 1.00 96.06 84 HIS A N 1
ATOM 646 C CA . HIS A 1 84 ? 0.439 -4.953 5.061 1.00 96.06 84 HIS A CA 1
ATOM 647 C C . HIS A 1 84 ? 0.836 -4.541 6.483 1.00 96.06 84 HIS A C 1
ATOM 649 O O . HIS A 1 84 ? 0.094 -4.808 7.423 1.00 96.06 84 HIS A O 1
ATOM 655 N N . ARG A 1 85 ? 1.942 -3.799 6.651 1.00 96.12 85 ARG A N 1
ATOM 656 C CA . ARG A 1 85 ? 2.352 -3.284 7.971 1.00 96.12 85 ARG A CA 1
ATOM 657 C C . ARG A 1 85 ? 1.300 -2.373 8.595 1.00 96.12 85 ARG A C 1
ATOM 659 O O . ARG A 1 85 ? 1.056 -2.449 9.790 1.00 96.12 85 ARG A O 1
ATOM 666 N N . ALA A 1 86 ? 0.663 -1.511 7.804 1.00 95.50 86 ALA A N 1
ATOM 667 C CA . ALA A 1 86 ? -0.393 -0.634 8.303 1.00 95.50 86 ALA A CA 1
ATOM 668 C C . ALA A 1 86 ? -1.621 -1.424 8.787 1.00 95.50 86 ALA A C 1
ATOM 670 O O . ALA A 1 86 ? -2.257 -1.023 9.763 1.00 95.50 86 ALA A O 1
ATOM 671 N N . TYR A 1 87 ? -1.944 -2.535 8.122 1.00 97.12 87 TYR A N 1
ATOM 672 C CA . TYR A 1 87 ? -2.979 -3.459 8.569 1.00 97.12 87 TYR A CA 1
ATOM 673 C C . TYR A 1 87 ? -2.572 -4.180 9.860 1.00 97.12 87 TYR A C 1
ATOM 675 O O . TYR A 1 87 ? -3.364 -4.197 10.795 1.00 97.12 87 TYR A O 1
ATOM 683 N N . GLU A 1 88 ? -1.349 -4.714 9.953 1.00 96.75 88 GLU A N 1
ATOM 684 C CA . GLU A 1 88 ? -0.842 -5.372 11.173 1.00 96.75 88 GLU A CA 1
ATOM 685 C C . GLU A 1 88 ? -0.813 -4.410 12.372 1.00 96.75 88 GLU A C 1
ATOM 687 O O . GLU A 1 88 ? -1.235 -4.775 13.473 1.00 96.75 88 GLU A O 1
ATOM 692 N N . ASP A 1 89 ? -0.388 -3.161 12.150 1.00 96.75 89 ASP A N 1
ATOM 693 C CA . ASP A 1 89 ? -0.375 -2.113 13.172 1.00 96.75 89 ASP A CA 1
ATOM 694 C C . ASP A 1 89 ? -1.793 -1.822 13.693 1.00 96.75 89 ASP A C 1
ATOM 696 O O . ASP A 1 89 ? -2.012 -1.671 14.896 1.00 96.75 89 ASP A O 1
ATOM 700 N N . TRP A 1 90 ? -2.767 -1.730 12.783 1.00 96.94 90 TRP A N 1
ATOM 701 C CA . TRP A 1 90 ? -4.171 -1.525 13.133 1.00 96.94 90 TRP A CA 1
ATOM 702 C C . TRP A 1 90 ? -4.774 -2.743 13.836 1.00 96.94 90 TRP A C 1
ATOM 704 O O . TRP A 1 90 ? -5.482 -2.572 14.826 1.00 96.94 90 TRP A O 1
ATOM 714 N N . TRP A 1 91 ? -4.477 -3.954 13.361 1.00 96.94 91 TRP A N 1
ATOM 715 C CA . TRP A 1 91 ? -4.975 -5.198 13.945 1.00 96.94 91 TRP A CA 1
ATOM 716 C C . TRP A 1 91 ? -4.497 -5.336 15.390 1.00 96.94 91 TRP A C 1
ATOM 718 O O . TRP A 1 91 ? -5.312 -5.527 16.285 1.00 96.94 91 TRP A O 1
ATOM 728 N N . THR A 1 92 ? -3.200 -5.115 15.632 1.00 96.56 92 THR A N 1
ATOM 729 C CA . THR A 1 92 ? -2.606 -5.130 16.980 1.00 96.56 92 THR A CA 1
ATOM 730 C C . THR A 1 92 ? -3.231 -4.069 17.886 1.00 96.56 92 THR A C 1
ATOM 732 O O . THR A 1 92 ? -3.500 -4.319 19.057 1.00 96.56 92 THR A O 1
ATOM 735 N N . ALA A 1 93 ? -3.491 -2.869 17.357 1.00 96.50 93 ALA A N 1
ATOM 736 C CA . ALA A 1 93 ? -4.140 -1.814 18.131 1.00 96.50 93 ALA A CA 1
ATOM 737 C C . ALA A 1 93 ? -5.593 -2.164 18.493 1.00 96.50 93 ALA A C 1
ATOM 739 O O . ALA A 1 93 ? -6.033 -1.863 19.600 1.00 96.50 93 ALA A O 1
ATOM 740 N N . LEU A 1 94 ? -6.334 -2.793 17.578 1.00 95.12 94 LEU A N 1
ATOM 741 C CA . LEU A 1 94 ? -7.704 -3.246 17.818 1.00 95.12 94 LEU A CA 1
ATOM 742 C C . LEU A 1 94 ? -7.748 -4.387 18.845 1.00 95.12 94 LEU A C 1
ATOM 744 O O . LEU A 1 94 ? -8.579 -4.359 19.748 1.00 95.12 94 LEU A O 1
ATOM 748 N N . ASP A 1 95 ? -6.833 -5.346 18.720 1.00 95.06 95 ASP A N 1
ATOM 749 C CA . ASP A 1 95 ? -6.637 -6.465 19.645 1.00 95.06 95 ASP A CA 1
ATOM 750 C C . ASP A 1 95 ? -6.371 -5.965 21.073 1.00 95.06 95 ASP A C 1
ATOM 752 O O . ASP A 1 95 ? -7.068 -6.344 22.011 1.00 95.06 95 ASP A O 1
ATOM 756 N N . TRP A 1 96 ? -5.472 -4.987 21.212 1.00 94.19 96 TRP A N 1
ATOM 757 C CA . TRP A 1 96 ? -5.183 -4.344 22.493 1.00 94.19 96 TRP A CA 1
ATOM 758 C C . TRP A 1 96 ? -6.408 -3.650 23.110 1.00 94.19 96 TRP A C 1
ATOM 760 O O . TRP A 1 96 ? -6.634 -3.740 24.317 1.00 94.19 96 TRP A O 1
ATOM 770 N N . VAL A 1 97 ? -7.226 -2.968 22.296 1.00 92.69 97 VAL A N 1
ATOM 771 C CA . VAL A 1 97 ? -8.474 -2.347 22.773 1.00 92.69 97 VAL A CA 1
ATOM 772 C C . VAL A 1 97 ? -9.464 -3.412 23.243 1.00 92.69 97 VAL A C 1
ATOM 774 O O . VAL A 1 97 ? -10.068 -3.237 24.301 1.00 92.69 97 VAL A O 1
ATOM 777 N N . ARG A 1 98 ? -9.620 -4.515 22.498 1.00 92.12 98 ARG A N 1
ATOM 778 C CA . ARG A 1 98 ? -10.482 -5.635 22.901 1.00 92.12 98 ARG A CA 1
ATOM 779 C C . ARG A 1 98 ? -10.040 -6.192 24.251 1.00 92.12 98 ARG A C 1
ATOM 781 O O . ARG A 1 98 ? -10.861 -6.271 25.161 1.00 92.12 98 ARG A O 1
ATOM 788 N N . ASP A 1 99 ? -8.760 -6.521 24.398 1.00 91.94 99 ASP A N 1
ATOM 789 C CA . ASP A 1 99 ? -8.222 -7.097 25.632 1.00 91.94 99 ASP A CA 1
ATOM 790 C C . ASP A 1 99 ? -8.409 -6.158 26.826 1.00 91.94 99 ASP A C 1
ATOM 792 O O . ASP A 1 99 ? -8.841 -6.593 27.893 1.00 91.94 99 ASP A O 1
ATOM 796 N N . GLY A 1 100 ? -8.171 -4.857 26.639 1.00 91.44 100 GLY A N 1
ATOM 797 C CA . GLY A 1 100 ? -8.403 -3.854 27.677 1.00 91.44 100 GLY A CA 1
ATOM 798 C C . GLY A 1 100 ? -9.871 -3.752 28.105 1.00 91.44 100 GLY A C 1
ATOM 799 O O . GLY A 1 100 ? -10.157 -3.591 29.293 1.00 91.44 100 GLY A O 1
ATOM 800 N N . LEU A 1 101 ? -10.813 -3.883 27.166 1.00 90.31 101 LEU A N 1
ATOM 801 C CA . LEU A 1 101 ? -12.245 -3.879 27.478 1.00 90.31 101 LEU A CA 1
ATOM 802 C C . LEU A 1 101 ? -12.684 -5.157 28.205 1.00 90.31 101 LEU A C 1
ATOM 804 O O . LEU A 1 101 ? -13.467 -5.068 29.152 1.00 90.31 101 LEU A O 1
ATOM 808 N N . VAL A 1 102 ? -12.163 -6.320 27.797 1.00 88.56 102 VAL A N 1
ATOM 809 C CA . VAL A 1 102 ? -12.444 -7.617 28.434 1.00 88.56 102 VAL A CA 1
ATOM 810 C C . VAL A 1 102 ? -11.888 -7.650 29.856 1.00 88.56 102 VAL A C 1
ATOM 812 O O . VAL A 1 102 ? -12.631 -7.901 30.802 1.00 88.56 102 VAL A O 1
ATOM 815 N N . GLN A 1 103 ? -10.601 -7.337 30.033 1.00 88.44 103 GLN A N 1
ATOM 816 C CA . GLN A 1 103 ? -9.954 -7.333 31.350 1.00 88.44 103 GLN A CA 1
ATOM 817 C C . GLN A 1 103 ? -10.540 -6.269 32.280 1.00 88.44 103 GLN A C 1
ATOM 819 O O . GLN A 1 103 ? -10.626 -6.477 33.488 1.00 88.44 103 GLN A O 1
ATOM 824 N N . GLY A 1 104 ? -10.947 -5.124 31.726 1.00 87.06 104 GLY A N 1
ATOM 825 C CA . GLY A 1 104 ? -11.500 -4.023 32.502 1.00 87.06 104 GLY A CA 1
ATOM 826 C C . GLY A 1 104 ? -12.923 -4.256 33.010 1.00 87.06 104 GLY A C 1
ATOM 827 O O . GLY A 1 104 ? -13.357 -3.515 33.890 1.00 87.06 104 GLY A O 1
ATOM 828 N N . GLY A 1 105 ? -13.671 -5.221 32.457 1.00 84.06 105 GLY A N 1
ATOM 829 C CA . GLY A 1 105 ? -15.068 -5.475 32.840 1.00 84.06 105 GLY A CA 1
ATOM 830 C C . GLY A 1 105 ? -15.970 -4.237 32.723 1.00 84.06 105 GLY A C 1
ATOM 831 O O . GLY A 1 105 ? -16.932 -4.087 33.475 1.00 84.06 105 GLY A O 1
ATOM 832 N N . MET A 1 106 ? -15.625 -3.300 31.830 1.00 82.12 106 MET A N 1
ATOM 833 C CA . MET A 1 106 ? -16.261 -1.975 31.766 1.00 82.12 106 MET A CA 1
ATOM 834 C C . MET A 1 106 ? -17.647 -2.018 31.112 1.00 82.12 106 MET A C 1
ATOM 836 O O . MET A 1 106 ? -18.461 -1.117 31.315 1.00 82.12 106 MET A O 1
ATOM 840 N N . LEU A 1 107 ? -17.912 -3.054 30.314 1.00 87.00 107 LEU A N 1
ATOM 841 C CA . LEU A 1 107 ? -19.173 -3.252 29.614 1.00 87.00 107 LEU A CA 1
ATOM 842 C C . LEU A 1 107 ? -20.095 -4.117 30.477 1.00 87.00 107 LEU A C 1
ATOM 844 O O . LEU A 1 107 ? -19.756 -5.244 30.817 1.00 87.00 107 LEU A O 1
ATOM 848 N N . ARG A 1 108 ? -21.255 -3.567 30.857 1.00 86.12 108 ARG A N 1
ATOM 849 C CA . ARG A 1 108 ? -22.240 -4.255 31.716 1.00 86.12 108 ARG A CA 1
ATOM 850 C C . ARG A 1 108 ? -23.320 -4.989 30.929 1.00 86.12 108 ARG A C 1
ATOM 852 O O . ARG A 1 108 ? -23.787 -6.032 31.360 1.00 86.12 108 ARG A O 1
ATOM 859 N N . GLU A 1 109 ? -23.731 -4.411 29.806 1.00 91.25 109 GLU A N 1
ATOM 860 C CA . GLU A 1 109 ? -24.859 -4.890 28.992 1.00 91.25 109 GLU A CA 1
ATOM 861 C C . GLU A 1 109 ? -24.405 -5.580 27.700 1.00 91.25 109 GLU A C 1
ATOM 863 O O . GLU A 1 109 ? -25.209 -6.205 27.016 1.00 91.25 109 GLU A O 1
ATOM 868 N N . VAL A 1 110 ? -23.122 -5.451 27.350 1.00 88.62 110 VAL A N 1
ATOM 869 C CA . VAL A 1 110 ? -22.555 -5.962 26.101 1.00 88.62 110 VAL A CA 1
ATOM 870 C C . VAL A 1 110 ? -21.426 -6.926 26.428 1.00 88.62 110 VAL A C 1
ATOM 872 O O . VAL A 1 110 ? -20.462 -6.549 27.091 1.00 88.62 110 VAL A O 1
ATOM 875 N N . GLU A 1 111 ? -21.535 -8.150 25.921 1.00 86.81 111 GLU A N 1
ATOM 876 C CA . GLU A 1 111 ? -20.472 -9.150 25.962 1.00 86.81 111 GLU A CA 1
ATOM 877 C C . GLU A 1 111 ? -19.605 -9.037 24.702 1.00 86.81 111 GLU A C 1
ATOM 879 O O . GLU A 1 111 ? -20.112 -8.983 23.578 1.00 86.81 111 GLU A O 1
ATOM 884 N N . LEU A 1 112 ? -18.284 -8.974 24.882 1.00 87.69 112 LEU A N 1
ATOM 885 C CA . LEU A 1 112 ? -17.338 -8.982 23.770 1.00 87.69 112 LEU A CA 1
ATOM 886 C C . LEU A 1 112 ? -16.997 -10.417 23.394 1.00 87.69 112 LEU A C 1
ATOM 888 O O . LEU A 1 112 ? -16.569 -11.203 24.232 1.00 87.69 112 LEU A O 1
ATOM 892 N N . THR A 1 113 ? -17.137 -10.732 22.111 1.00 86.19 113 THR A N 1
ATOM 893 C CA . THR A 1 113 ? -16.715 -12.029 21.569 1.00 86.19 113 THR A CA 1
ATOM 894 C C . THR A 1 113 ? -15.233 -12.017 21.190 1.00 86.19 113 THR A C 1
ATOM 896 O O . THR A 1 113 ? -14.637 -10.959 20.980 1.00 86.19 113 THR A O 1
ATOM 899 N N . GLU A 1 114 ? -14.654 -13.204 21.011 1.00 85.56 114 GLU A N 1
ATOM 900 C CA . GLU A 1 114 ? -13.297 -13.377 20.471 1.00 85.56 114 GLU A CA 1
ATOM 901 C C . GLU A 1 114 ? -13.208 -13.127 18.952 1.00 85.56 114 GLU A C 1
ATOM 903 O O . GLU A 1 114 ? -12.127 -13.204 18.364 1.00 85.56 114 GLU A O 1
ATOM 908 N N . ALA A 1 115 ? -14.331 -12.846 18.282 1.00 90.56 115 ALA A N 1
ATOM 909 C CA . ALA A 1 115 ? -14.360 -12.677 16.838 1.00 90.56 11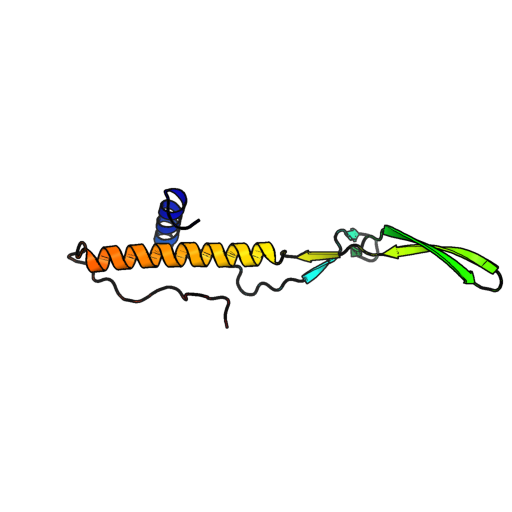5 ALA A CA 1
ATOM 910 C C . ALA A 1 115 ? -13.525 -11.462 16.407 1.00 90.56 115 ALA A C 1
ATOM 912 O O . ALA A 1 115 ? -13.799 -10.322 16.782 1.00 90.56 115 ALA A O 1
ATOM 913 N N . MET A 1 116 ? -12.526 -11.713 15.562 1.00 93.06 116 MET A N 1
ATOM 914 C CA . MET A 1 116 ? -11.606 -10.702 15.049 1.00 93.06 116 MET A CA 1
ATOM 915 C C . MET A 1 116 ? -11.455 -10.797 13.530 1.00 93.06 116 MET A C 1
ATOM 917 O O . MET A 1 116 ? -11.610 -11.877 12.948 1.00 93.06 116 MET A O 1
ATOM 921 N N . PRO A 1 117 ? -11.079 -9.690 12.863 1.00 94.75 117 PRO A N 1
ATOM 922 C CA . PRO A 1 117 ? -10.594 -9.735 11.490 1.00 94.75 117 PRO A CA 1
ATOM 923 C C . PRO A 1 117 ? -9.416 -10.709 11.351 1.00 94.75 117 PRO A C 1
ATOM 925 O O . PRO A 1 117 ? -8.637 -10.901 12.287 1.00 94.75 117 PRO A O 1
ATOM 928 N N . ARG A 1 118 ? -9.231 -11.289 10.159 1.00 95.50 118 ARG A N 1
ATOM 929 C CA . ARG A 1 118 ? -8.081 -12.168 9.879 1.00 95.50 118 ARG A CA 1
ATOM 930 C C . ARG A 1 118 ? -6.768 -11.419 10.130 1.00 95.50 118 ARG A C 1
ATOM 932 O O . ARG A 1 118 ? -6.630 -10.285 9.679 1.00 95.50 118 ARG A O 1
ATOM 939 N N . VAL A 1 119 ? -5.802 -12.067 10.783 1.00 95.31 119 VAL A N 1
ATOM 940 C CA . VAL A 1 119 ? -4.507 -11.455 11.153 1.00 95.31 119 VAL A CA 1
ATOM 941 C C . VAL A 1 119 ? -3.702 -11.039 9.918 1.00 95.31 119 VAL A C 1
ATOM 943 O O . VAL A 1 119 ? -3.161 -9.941 9.858 1.00 95.31 119 VAL A O 1
ATOM 946 N N . ARG A 1 120 ? -3.644 -11.911 8.904 1.00 95.19 120 ARG A N 1
ATOM 947 C CA . ARG A 1 120 ? -2.926 -11.681 7.640 1.00 95.19 120 ARG A CA 1
ATOM 948 C C . ARG A 1 120 ? -3.804 -12.086 6.459 1.00 95.19 120 ARG A C 1
ATOM 950 O O . ARG A 1 120 ? -3.651 -13.192 5.946 1.00 95.19 120 ARG A O 1
ATOM 957 N N . PRO A 1 121 ? -4.754 -11.235 6.037 1.00 94.81 121 PRO A N 1
ATOM 958 C CA . PRO A 1 121 ? -5.722 -11.587 4.997 1.00 94.81 121 PRO A CA 1
ATOM 959 C C . PRO A 1 121 ? -5.095 -11.839 3.612 1.00 94.81 121 PRO A C 1
ATOM 961 O O . PRO A 1 121 ? -5.737 -12.468 2.775 1.00 94.81 121 PRO A O 1
ATOM 964 N N . TRP A 1 122 ? -3.852 -11.400 3.380 1.00 93.62 122 TRP A N 1
ATOM 965 C CA . TRP A 1 122 ? -3.091 -11.647 2.147 1.00 93.62 122 TRP A CA 1
ATOM 966 C C . TRP A 1 122 ? -2.432 -13.032 2.067 1.00 93.62 122 TRP A C 1
ATOM 968 O O . TRP A 1 122 ? -2.004 -13.429 0.985 1.00 93.62 122 TRP A O 1
ATOM 978 N N . ASN A 1 123 ? -2.344 -13.775 3.173 1.00 90.38 123 ASN A N 1
ATOM 979 C CA . ASN A 1 123 ? -1.883 -15.161 3.155 1.00 90.38 123 ASN A CA 1
ATOM 980 C C . ASN A 1 123 ? -3.094 -16.054 2.851 1.00 90.38 123 ASN A C 1
ATOM 982 O O . ASN A 1 123 ? -3.908 -16.309 3.741 1.00 90.38 123 ASN A O 1
ATOM 986 N N . ARG A 1 124 ? -3.249 -16.453 1.586 1.00 71.00 124 ARG A N 1
ATOM 987 C CA . ARG A 1 124 ? -4.222 -17.478 1.182 1.00 71.00 124 ARG A CA 1
ATOM 988 C C . ARG A 1 124 ? -3.711 -18.876 1.483 1.00 71.00 124 ARG A C 1
ATOM 990 O O . ARG A 1 124 ? -2.490 -19.091 1.324 1.00 71.00 124 ARG A O 1
#

Sequence (124 aa):
ALGGKRMAIRVAELARAGLTPDWMPDVVPRCVPVDTRQNQHGIRAVTEIVGTERVLSRGKWRTVEVLACPVTWRPHPDRIASAHRAYEDWWTALDWVRDGLVQGGMLREVELTEAMPRVRPWNR

Foldseek 3Di:
DADDPVLVVVLVVCVVVVHAQCLPPPDDKDKAFPDWDQDPVGIDADKDFPDWDWDQDPNDTDIDTDIDGHIDIVPHVVVSVVSQVVRLSNQVNVVVVLVCCVVVVPDDPDDDDPDGDDNGPRPD